Protein AF-A0A0K8ULP2-F1 (afdb_monomer)

InterPro domains:
  IPR013201 Cathepsin propeptide inhibitor domain (I29) [PF08246] (66-126)
  IPR013201 Cathepsin propeptide inhibitor domain (I29) [SM00848] (66-126)
  IPR038765 Papain-like cysteine peptidase superfamily [SSF54001] (63-132)

Solvent-accessible surface area (backbone atoms only — not comparable to full-atom values): 8715 Å² total; per-residue (Å²): 134,68,77,68,59,56,58,56,55,51,54,52,50,54,52,55,59,52,57,60,58,57,60,55,52,58,59,54,58,57,55,79,70,33,67,62,59,58,48,51,54,49,52,51,52,51,53,51,54,60,63,53,70,70,70,64,77,72,73,86,58,39,72,64,60,55,50,49,50,30,63,76,62,67,60,83,65,97,40,73,68,52,45,52,52,32,46,55,37,27,41,53,45,49,54,51,33,53,55,46,35,56,35,27,78,71,66,77,44,96,60,76,63,75,91,54,91,59,37,53,48,50,72,70,55,48,50,48,51,63,74,67,51,81,88,73,90,77,84,90,81,87,86,123

pLDDT: mean 77.39, std 19.79, range [42.31, 97.69]

Organism: Bactrocera latifrons (NCBI:txid174628)

Sequence (144 aa):
SDLINQSAVVKRRYFVTCRTTHESKNKMCAFFHSTHFKRAVLLLLLMIVAAYSKFCVKDDCSSQRWQLYKIEYKKQYNSNLEDAHRRIIFCKNLRMIDAHNERYKRGEVTFEMGVNQFADMSHEEFLRWLHTGSRDNGSILSSL

Nearest PDB structures (foldseek):
  3qt4-assembly1_A  TM=9.188E-01  e=1.845E-05  Tenebrio molitor
  5z5o-assembly1_B-2  TM=9.481E-01  e=1.054E-04  Homo sapiens
  7qbo-assembly1_P  TM=9.109E-01  e=1.054E-04  Homo sapiens
  3qj3-assembly2_B  TM=9.196E-01  e=4.992E-04  Tenebrio molitor
  2c0y-assembly1_A  TM=8.874E-01  e=9.300E-04  Homo sapiens

Radius of gyration: 37.28 Å; Cα contacts (8 Å, |Δi|>4): 49; chains: 1; bounding box: 41×37×127 Å

Structure (mmCIF, N/CA/C/O backbone):
data_AF-A0A0K8ULP2-F1
#
_entry.id   AF-A0A0K8ULP2-F1
#
loop_
_atom_site.group_PDB
_atom_site.id
_atom_site.type_symbol
_atom_site.label_atom_id
_atom_site.label_alt_id
_atom_site.label_comp_id
_atom_site.label_asym_id
_atom_site.label_entity_id
_atom_site.label_seq_id
_atom_site.pdbx_PDB_ins_code
_atom_site.Cartn_x
_atom_site.Cartn_y
_atom_site.Cartn_z
_atom_site.occupancy
_atom_site.B_iso_or_equiv
_atom_site.auth_seq_id
_atom_site.auth_comp_id
_atom_site.auth_asym_id
_atom_site.auth_atom_id
_atom_site.pdbx_PDB_model_num
ATOM 1 N N . SER A 1 1 ? -14.139 -28.150 -96.671 1.00 52.78 1 SER A N 1
ATOM 2 C CA . SER A 1 1 ? -14.556 -26.777 -96.311 1.00 52.78 1 SER A CA 1
ATOM 3 C C . SER A 1 1 ? -14.574 -26.535 -94.804 1.00 52.78 1 SER A C 1
ATOM 5 O O . SER A 1 1 ? -14.940 -25.449 -94.376 1.00 52.78 1 SER A O 1
ATOM 7 N N . ASP A 1 2 ? -14.140 -27.505 -93.989 1.00 55.47 2 ASP A N 1
ATOM 8 C CA . ASP A 1 2 ? -14.504 -27.555 -92.564 1.00 55.47 2 ASP A CA 1
ATOM 9 C C . ASP A 1 2 ? -13.392 -27.131 -91.593 1.00 55.47 2 ASP A C 1
ATOM 11 O O . ASP A 1 2 ? -13.645 -26.925 -90.409 1.00 55.47 2 ASP A O 1
ATOM 15 N N . LEU A 1 3 ? -12.167 -26.913 -92.083 1.00 47.38 3 LEU A N 1
ATOM 16 C CA . LEU A 1 3 ? -11.025 -26.531 -91.238 1.00 47.38 3 LEU A CA 1
ATOM 17 C C . LEU A 1 3 ? -10.964 -25.028 -90.906 1.00 47.38 3 LEU A C 1
ATOM 19 O O . LEU A 1 3 ? -10.299 -24.633 -89.951 1.00 47.38 3 LEU A O 1
ATOM 23 N N . ILE A 1 4 ? -11.688 -24.176 -91.639 1.00 52.03 4 ILE A N 1
ATOM 24 C CA . ILE A 1 4 ? -11.684 -22.718 -91.405 1.00 52.03 4 ILE A CA 1
ATOM 25 C C . ILE A 1 4 ? -12.743 -22.312 -90.359 1.00 52.03 4 ILE A C 1
ATOM 27 O O . ILE A 1 4 ? -12.572 -21.317 -89.658 1.00 52.03 4 ILE A O 1
ATOM 31 N N . ASN A 1 5 ? -13.799 -23.112 -90.169 1.00 46.78 5 ASN A N 1
ATOM 32 C CA . ASN A 1 5 ? -14.904 -22.768 -89.266 1.00 46.78 5 ASN A CA 1
ATOM 33 C C . ASN A 1 5 ? -14.608 -23.101 -87.784 1.00 46.78 5 ASN A C 1
ATOM 35 O O . ASN A 1 5 ? -15.076 -22.412 -86.880 1.00 46.78 5 ASN A O 1
ATOM 39 N N . GLN A 1 6 ? -13.761 -24.101 -87.503 1.00 51.62 6 GLN A N 1
ATOM 40 C CA . GLN A 1 6 ? -13.389 -24.452 -86.122 1.00 51.62 6 GLN A CA 1
ATOM 41 C C . GLN A 1 6 ? -12.462 -23.418 -85.463 1.00 51.62 6 GLN A C 1
ATOM 43 O O . GLN A 1 6 ? -12.621 -23.118 -84.277 1.00 51.62 6 GLN A O 1
ATOM 48 N N . SER A 1 7 ? -11.539 -22.807 -86.214 1.00 57.03 7 SER A N 1
ATOM 49 C CA . SER A 1 7 ? -10.596 -21.822 -85.661 1.00 57.03 7 SER A CA 1
ATOM 50 C C . SER A 1 7 ? -11.291 -20.525 -85.218 1.00 57.03 7 SER A C 1
ATOM 52 O O . SER A 1 7 ? -10.932 -19.945 -84.191 1.00 57.03 7 SER A O 1
ATOM 54 N N . ALA A 1 8 ? -12.345 -20.101 -85.925 1.00 58.00 8 ALA A N 1
ATOM 55 C CA . ALA A 1 8 ? -13.128 -18.913 -85.587 1.00 58.00 8 ALA A CA 1
ATOM 56 C C . ALA A 1 8 ? -14.001 -19.106 -84.332 1.00 58.00 8 ALA A C 1
ATOM 58 O O . ALA A 1 8 ? -14.113 -18.189 -83.511 1.00 58.00 8 ALA A O 1
ATOM 59 N N . VAL A 1 9 ? -14.585 -20.297 -84.149 1.00 59.34 9 VAL A N 1
ATOM 60 C CA . VAL A 1 9 ? -15.412 -20.631 -82.973 1.00 59.34 9 VAL A CA 1
ATOM 61 C C . VAL A 1 9 ? -14.560 -20.693 -81.706 1.00 59.34 9 VAL A C 1
ATOM 63 O O . VAL A 1 9 ? -14.944 -20.136 -80.677 1.00 59.34 9 VAL A O 1
ATOM 66 N N . VAL A 1 10 ? -13.366 -21.287 -81.789 1.00 58.00 10 VAL A N 1
ATOM 67 C CA . VAL A 1 10 ? -12.417 -21.353 -80.669 1.00 58.00 10 VAL A CA 1
ATOM 68 C C . VAL A 1 10 ? -11.951 -19.947 -80.275 1.00 58.00 10 VAL A C 1
ATOM 70 O O . VAL A 1 10 ? -12.037 -19.576 -79.105 1.00 58.00 10 VAL A O 1
ATOM 73 N N . LYS A 1 11 ? -11.567 -19.107 -81.243 1.00 58.59 11 LYS A N 1
ATOM 74 C CA . LYS A 1 11 ? -11.084 -17.737 -80.989 1.00 58.59 11 LYS A CA 1
ATOM 75 C C . LYS A 1 11 ? -12.155 -16.832 -80.363 1.00 58.59 11 LYS A C 1
ATOM 77 O O . LYS A 1 11 ? -11.844 -16.048 -79.467 1.00 58.59 11 LYS A O 1
ATOM 82 N N . ARG A 1 12 ? -13.427 -16.983 -80.763 1.00 53.78 12 ARG A N 1
ATOM 83 C CA . ARG A 1 12 ? -14.560 -16.290 -80.118 1.00 53.78 12 ARG A CA 1
ATOM 84 C C . ARG A 1 12 ? -14.794 -16.778 -78.687 1.00 53.78 12 ARG A C 1
ATOM 86 O O . ARG A 1 12 ? -15.026 -15.950 -77.811 1.00 53.78 12 ARG A O 1
ATOM 93 N N . ARG A 1 13 ? -14.672 -18.086 -78.424 1.00 53.00 13 ARG A N 1
ATOM 94 C CA . ARG A 1 13 ? -14.815 -18.659 -77.073 1.00 53.00 13 ARG A CA 1
ATOM 95 C C . ARG A 1 13 ? -13.748 -18.137 -76.109 1.00 53.00 13 ARG A C 1
ATOM 97 O O . ARG A 1 13 ? -14.105 -17.703 -75.019 1.00 53.00 13 ARG A O 1
ATOM 104 N N . TYR A 1 14 ? -12.482 -18.095 -76.537 1.00 47.03 14 TYR A N 1
ATOM 105 C CA . TYR A 1 14 ? -11.374 -17.535 -75.747 1.00 47.03 14 TYR A CA 1
ATOM 106 C C . TYR A 1 14 ? -11.540 -16.035 -75.461 1.00 47.03 14 TYR A C 1
ATOM 108 O O . TYR A 1 14 ? -11.194 -15.564 -74.381 1.00 47.03 14 TYR A O 1
ATOM 116 N N . PHE A 1 15 ? -12.089 -15.264 -76.403 1.00 48.50 15 PHE A N 1
ATOM 117 C CA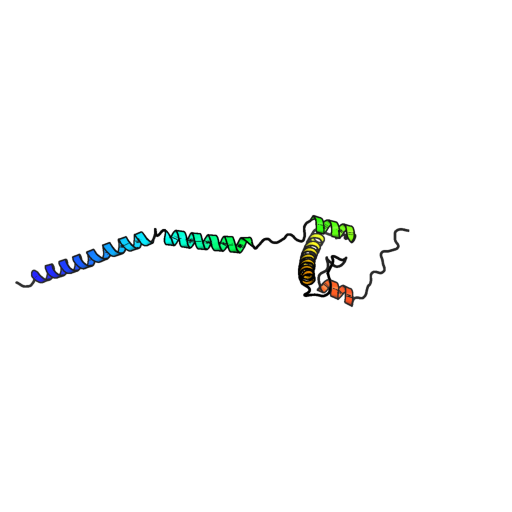 . PHE A 1 15 ? -12.274 -13.824 -76.212 1.00 48.50 15 PHE A CA 1
ATOM 118 C C . PHE A 1 15 ? -13.418 -13.498 -75.236 1.00 48.50 15 PHE A C 1
ATOM 120 O O . PHE A 1 15 ? -13.298 -12.574 -74.429 1.00 48.50 15 PHE A O 1
ATOM 127 N N . VAL A 1 16 ? -14.505 -14.282 -75.259 1.00 54.28 16 VAL A N 1
ATOM 128 C CA . VAL A 1 16 ? -15.632 -14.142 -74.318 1.00 54.28 16 VAL A CA 1
ATOM 129 C C . VAL A 1 16 ? -15.225 -14.551 -72.897 1.00 54.28 16 VAL A C 1
ATOM 131 O O . VAL A 1 16 ? -15.562 -13.839 -71.953 1.00 54.28 16 VAL A O 1
ATOM 134 N N . THR A 1 17 ? -14.449 -15.629 -72.728 1.00 51.78 17 THR A N 1
ATOM 135 C CA . THR A 1 17 ? -13.948 -16.047 -71.405 1.00 51.78 17 THR A CA 1
ATOM 136 C C . THR A 1 17 ? -12.857 -15.126 -70.859 1.00 51.78 17 THR A C 1
ATOM 138 O O . THR A 1 17 ? -12.774 -14.931 -69.652 1.00 51.78 17 THR A O 1
ATOM 141 N N . CYS A 1 18 ? -12.051 -14.491 -71.714 1.00 47.47 18 CYS A N 1
ATOM 142 C CA . CYS A 1 18 ? -11.071 -13.501 -71.264 1.00 47.47 18 CYS A CA 1
ATOM 143 C C . CYS A 1 18 ? -11.751 -12.199 -70.791 1.00 47.47 18 CYS A C 1
ATOM 145 O O . CYS A 1 18 ? -11.376 -11.645 -69.755 1.00 47.47 18 CYS A O 1
ATOM 147 N N . ARG A 1 19 ? -12.820 -11.754 -71.475 1.00 48.84 19 ARG A N 1
ATOM 148 C CA . ARG A 1 19 ? -13.567 -10.530 -71.125 1.00 48.84 19 ARG A CA 1
ATOM 149 C C . ARG A 1 19 ? -14.199 -10.590 -69.726 1.00 48.84 19 ARG A C 1
ATOM 1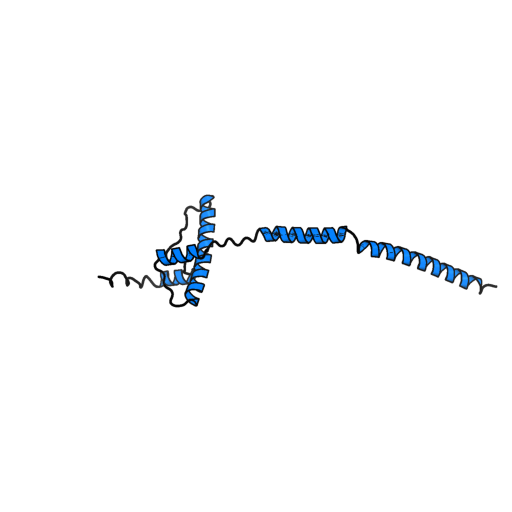51 O O . ARG A 1 19 ? -14.156 -9.595 -69.008 1.00 48.84 19 ARG A O 1
ATOM 158 N N . THR A 1 20 ? -14.706 -11.746 -69.295 1.00 46.09 20 THR A N 1
ATOM 159 C CA . THR A 1 20 ? -15.326 -11.902 -67.963 1.00 46.09 20 THR A CA 1
ATOM 160 C C . THR A 1 20 ? -14.313 -11.912 -66.809 1.00 46.09 20 THR A C 1
ATOM 162 O O . THR A 1 20 ? -14.668 -11.580 -65.680 1.00 46.09 20 THR A O 1
ATOM 165 N N . THR A 1 21 ? -13.038 -12.228 -67.071 1.00 46.62 21 THR A N 1
ATOM 166 C CA . THR A 1 21 ? -11.979 -12.256 -66.037 1.00 46.62 21 THR A CA 1
ATOM 167 C C . THR A 1 21 ? -11.359 -10.891 -65.725 1.00 46.62 21 THR A C 1
ATOM 169 O O . THR A 1 21 ? -10.743 -10.725 -64.673 1.00 46.62 21 THR A O 1
ATOM 172 N N . HIS A 1 22 ? -11.516 -9.900 -66.607 1.00 42.31 22 HIS A N 1
ATOM 173 C CA . HIS A 1 22 ? -11.040 -8.534 -66.363 1.00 42.31 22 HIS A CA 1
ATOM 174 C C . HIS A 1 22 ? -12.030 -7.736 -65.496 1.00 42.31 22 HIS A C 1
ATOM 176 O O . HIS A 1 22 ? -11.636 -6.944 -64.641 1.00 42.31 22 HIS A O 1
ATOM 182 N N . GLU A 1 23 ? -13.328 -7.998 -65.652 1.00 50.69 23 GLU A N 1
ATOM 183 C CA . GLU A 1 23 ? -14.391 -7.311 -64.913 1.00 50.69 23 GLU A CA 1
ATOM 184 C C . GLU A 1 23 ? -14.491 -7.756 -63.442 1.00 50.69 23 GLU A C 1
ATOM 186 O O . GLU A 1 23 ? -14.830 -6.958 -62.565 1.00 50.69 23 GLU A O 1
ATOM 191 N N . SER A 1 24 ? -14.117 -9.002 -63.136 1.00 50.19 24 SER A N 1
ATOM 192 C CA . SER A 1 24 ? -14.051 -9.518 -61.762 1.00 50.19 24 SER A CA 1
ATOM 193 C C . SER A 1 24 ? -12.845 -8.990 -60.975 1.00 50.19 24 SER A C 1
ATOM 195 O O . SER A 1 24 ? -12.952 -8.765 -59.769 1.00 50.19 24 SER A O 1
ATOM 197 N N . LYS A 1 25 ? -11.719 -8.704 -61.642 1.00 50.72 25 LYS A N 1
ATOM 198 C CA . LYS A 1 25 ? -10.514 -8.141 -61.002 1.00 50.72 25 LYS A CA 1
ATOM 199 C C . LYS A 1 25 ? -10.708 -6.691 -60.546 1.00 50.72 25 LYS A C 1
ATOM 201 O O . LYS A 1 25 ? -10.270 -6.335 -59.454 1.00 50.72 25 LYS A O 1
ATOM 206 N N . ASN A 1 26 ? -11.449 -5.883 -61.308 1.00 53.47 26 ASN A N 1
ATOM 207 C CA . ASN A 1 26 ? -11.718 -4.483 -60.951 1.00 53.47 26 ASN A CA 1
ATOM 208 C C . ASN A 1 26 ? -12.652 -4.329 -59.736 1.00 53.47 26 ASN A C 1
ATOM 210 O O . ASN A 1 26 ? -12.490 -3.397 -58.951 1.00 53.47 26 ASN A O 1
ATOM 214 N N . LYS A 1 27 ? -13.584 -5.267 -59.520 1.00 51.47 27 LYS A N 1
ATOM 215 C CA . LYS A 1 27 ? -14.446 -5.276 -58.320 1.00 51.47 27 LYS A CA 1
ATOM 216 C C . LYS A 1 27 ? -13.690 -5.728 -57.065 1.00 51.47 27 LYS A C 1
ATOM 218 O O . LYS A 1 27 ? -14.015 -5.300 -55.962 1.00 51.47 27 LYS A O 1
ATOM 223 N N . MET A 1 28 ? -12.649 -6.541 -57.240 1.00 50.31 28 MET A N 1
ATOM 224 C CA . MET A 1 28 ? -11.822 -7.069 -56.155 1.00 50.31 28 MET A CA 1
ATOM 225 C C . MET A 1 28 ? -10.792 -6.038 -55.653 1.00 50.31 28 MET A C 1
ATOM 227 O O . MET A 1 28 ? -10.567 -5.933 -54.450 1.00 50.31 28 MET A O 1
ATOM 231 N N . CYS A 1 29 ? -10.251 -5.186 -56.535 1.00 49.75 29 CYS A N 1
ATOM 232 C CA . CYS A 1 29 ? -9.382 -4.066 -56.140 1.00 49.75 29 CYS A CA 1
ATOM 233 C C . CYS A 1 29 ? -10.140 -2.907 -55.460 1.00 49.75 29 CYS A C 1
ATOM 235 O O . CYS A 1 29 ? -9.586 -2.263 -54.570 1.00 49.75 29 CYS A O 1
ATOM 237 N N . ALA A 1 30 ? -11.419 -2.681 -55.786 1.00 51.31 30 ALA A N 1
ATOM 238 C CA . ALA A 1 30 ? -12.265 -1.706 -55.080 1.00 51.31 30 ALA A CA 1
ATOM 239 C C . ALA A 1 30 ? -12.659 -2.157 -53.657 1.00 51.31 30 ALA A C 1
ATOM 241 O O . ALA A 1 30 ? -13.071 -1.344 -52.830 1.00 51.31 30 ALA A O 1
ATOM 242 N N . PHE A 1 31 ? -12.486 -3.443 -53.344 1.00 52.31 31 PHE A N 1
ATOM 243 C CA . PHE A 1 31 ? -12.709 -3.994 -52.009 1.00 52.31 31 PHE A CA 1
ATOM 244 C C . PHE A 1 31 ? -11.530 -3.711 -51.065 1.00 52.31 31 PHE A C 1
ATOM 246 O O . PHE A 1 31 ? -11.711 -3.531 -49.860 1.00 52.31 31 PHE A O 1
ATOM 253 N N . PHE A 1 32 ? -10.324 -3.586 -51.626 1.00 47.56 32 PHE A N 1
ATOM 254 C CA . PHE A 1 32 ? -9.090 -3.325 -50.880 1.00 47.56 32 PHE A CA 1
ATOM 255 C C . PHE A 1 32 ? -8.968 -1.865 -50.402 1.00 47.56 32 PHE A C 1
ATOM 257 O O . PHE A 1 32 ? -8.184 -1.553 -49.509 1.00 47.56 32 PHE A O 1
ATOM 264 N N . HIS A 1 33 ? -9.802 -0.973 -50.946 1.00 57.94 33 HIS A N 1
ATOM 265 C CA . HIS A 1 33 ? -9.991 0.402 -50.479 1.00 57.94 33 HIS A CA 1
ATOM 266 C C . HIS A 1 33 ? -11.377 0.603 -49.841 1.00 57.94 33 HIS A C 1
ATOM 268 O O . HIS A 1 33 ? -11.946 1.694 -49.872 1.00 57.94 33 HIS A O 1
ATOM 274 N N . SER A 1 34 ? -11.961 -0.454 -49.272 1.00 66.75 34 SER A N 1
ATOM 275 C CA . SER A 1 34 ? -13.268 -0.353 -48.638 1.00 66.75 34 SER A CA 1
ATOM 276 C C . SER A 1 34 ? -13.147 0.425 -47.328 1.00 66.75 34 SER A C 1
ATOM 278 O O . SER A 1 34 ? -12.440 0.026 -46.398 1.00 66.75 34 SER A O 1
ATOM 280 N N . THR A 1 35 ? -13.867 1.545 -47.237 1.00 62.31 35 THR A N 1
ATOM 281 C CA . THR A 1 35 ? -14.062 2.328 -46.005 1.00 62.31 35 THR A CA 1
ATOM 282 C C . THR A 1 35 ? -14.468 1.440 -44.828 1.00 62.31 35 THR A C 1
ATOM 284 O O . THR A 1 35 ? -14.172 1.771 -43.686 1.00 62.31 35 THR A O 1
ATOM 287 N N . HIS A 1 36 ? -15.067 0.280 -45.103 1.00 72.12 36 HIS A N 1
ATOM 288 C CA . HIS A 1 36 ? -15.425 -0.740 -44.130 1.00 72.12 36 HIS A CA 1
ATOM 289 C C . HIS A 1 36 ? -14.219 -1.453 -43.505 1.00 72.12 36 HIS A C 1
ATOM 291 O O . HIS A 1 36 ? -14.245 -1.672 -42.301 1.00 72.12 36 HIS A O 1
ATOM 297 N N . PHE A 1 37 ? -13.145 -1.751 -44.250 1.00 82.69 37 PHE A N 1
ATOM 298 C CA . PHE A 1 37 ? -11.933 -2.356 -43.672 1.00 82.69 37 PHE A CA 1
ATOM 299 C C . PHE A 1 37 ? -11.209 -1.356 -42.764 1.00 82.69 37 PHE A C 1
ATOM 301 O O . PHE A 1 37 ? -10.873 -1.672 -41.627 1.00 82.69 37 PHE A O 1
ATOM 308 N N . LYS A 1 38 ? -11.073 -0.102 -43.220 1.00 83.81 38 LYS A N 1
ATOM 309 C CA . LYS A 1 38 ? -10.492 0.986 -42.413 1.00 83.81 38 LYS A CA 1
ATOM 310 C C . LYS A 1 38 ? -11.334 1.280 -41.164 1.00 83.81 38 LYS A C 1
ATOM 312 O O . LYS A 1 38 ? -10.775 1.461 -40.089 1.00 83.81 38 LYS A O 1
ATOM 317 N N . ARG A 1 39 ? -12.669 1.272 -41.282 1.00 88.44 39 ARG A N 1
ATOM 318 C CA . ARG A 1 39 ? -13.602 1.412 -40.149 1.00 88.44 39 ARG A CA 1
ATOM 319 C C . ARG A 1 39 ? -13.534 0.224 -39.193 1.00 88.44 39 ARG A C 1
ATOM 321 O O . ARG A 1 39 ? -13.522 0.450 -37.996 1.00 88.44 39 ARG A O 1
ATOM 328 N N . ALA A 1 40 ? -13.443 -1.009 -39.685 1.00 89.00 40 ALA A N 1
ATOM 329 C CA . ALA A 1 40 ? -13.321 -2.197 -38.840 1.00 89.00 40 ALA A CA 1
ATOM 330 C C . ALA A 1 40 ? -12.004 -2.201 -38.049 1.00 89.00 40 ALA A C 1
ATOM 332 O O . ALA A 1 40 ? -12.016 -2.453 -36.848 1.00 89.00 40 ALA A O 1
ATOM 333 N N . VAL A 1 41 ? -10.888 -1.841 -38.690 1.00 90.81 41 VAL A N 1
ATOM 334 C CA . VAL A 1 41 ? -9.590 -1.689 -38.013 1.00 90.81 41 VAL A CA 1
ATOM 335 C C . VAL A 1 41 ? -9.630 -0.538 -37.002 1.00 90.81 41 VAL A C 1
ATOM 337 O O . VAL A 1 41 ? -9.170 -0.706 -35.877 1.00 90.81 41 VAL A O 1
ATOM 340 N N . LEU A 1 42 ? -10.237 0.603 -37.346 1.00 90.88 42 LEU A N 1
ATOM 341 C CA . LEU A 1 42 ? -10.410 1.729 -36.421 1.00 90.88 42 LEU A CA 1
ATOM 342 C C . LEU A 1 42 ? -11.273 1.351 -35.207 1.00 90.88 42 LEU A C 1
ATOM 344 O O . LEU A 1 42 ? -10.910 1.670 -34.080 1.00 90.88 42 LEU A O 1
ATOM 348 N N . LEU A 1 43 ? -12.385 0.641 -35.419 1.00 90.50 43 LEU A N 1
ATOM 349 C CA . LEU A 1 43 ? -13.258 0.161 -34.345 1.00 90.50 43 LEU A CA 1
ATOM 350 C C . LEU A 1 43 ? -12.539 -0.850 -33.445 1.00 90.50 43 LEU A C 1
ATOM 352 O O . LEU A 1 43 ? -12.664 -0.770 -32.227 1.00 90.50 43 LEU A O 1
ATOM 356 N N . LEU A 1 44 ? -11.739 -1.751 -34.020 1.00 90.69 44 LEU A N 1
ATOM 357 C CA . LEU A 1 44 ? -10.921 -2.690 -33.254 1.00 90.69 44 LEU A CA 1
ATOM 358 C C . LEU A 1 44 ? -9.897 -1.952 -32.377 1.00 90.69 44 LEU A C 1
ATOM 360 O O . LEU A 1 44 ? -9.786 -2.246 -31.191 1.00 90.69 44 LEU A O 1
ATOM 364 N N . LEU A 1 45 ? -9.205 -0.948 -32.923 1.00 89.88 45 LEU A N 1
ATOM 365 C CA . LEU A 1 45 ? -8.251 -0.129 -32.168 1.00 89.88 45 LEU A CA 1
ATOM 366 C C . LEU A 1 45 ? -8.932 0.677 -31.049 1.00 89.88 45 LEU A C 1
ATOM 368 O O . LEU A 1 45 ? -8.404 0.742 -29.942 1.00 89.88 45 LEU A O 1
ATOM 372 N N . LEU A 1 46 ? -10.122 1.236 -31.293 1.00 88.62 46 LEU A N 1
ATOM 373 C CA . LEU A 1 46 ? -10.894 1.960 -30.275 1.00 88.62 46 LEU A CA 1
ATOM 374 C C . LEU A 1 46 ? -11.360 1.044 -29.132 1.00 88.62 46 LEU A C 1
ATOM 376 O O . LEU A 1 46 ? -11.283 1.436 -27.969 1.00 88.62 46 LEU A O 1
ATOM 380 N N . MET A 1 47 ? -11.784 -0.186 -29.440 1.00 86.06 47 MET A N 1
ATOM 381 C CA . MET A 1 47 ? -12.154 -1.188 -28.430 1.00 86.06 47 MET A CA 1
ATOM 382 C C . MET A 1 47 ? -10.959 -1.609 -27.571 1.00 86.06 47 MET A C 1
ATOM 384 O O . MET A 1 47 ? -11.089 -1.760 -26.356 1.00 86.06 47 MET A O 1
ATOM 388 N N . ILE A 1 48 ? -9.784 -1.745 -28.187 1.00 87.19 48 ILE A N 1
ATOM 389 C CA . IL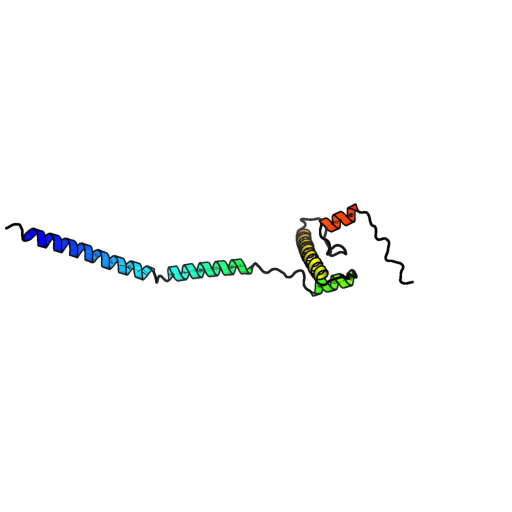E A 1 48 ? -8.530 -2.037 -27.491 1.00 87.19 48 ILE A CA 1
ATOM 390 C C . ILE A 1 48 ? -8.170 -0.884 -26.533 1.00 87.19 48 ILE A C 1
ATOM 392 O O . ILE A 1 48 ? -7.924 -1.122 -25.353 1.00 87.19 48 ILE A O 1
ATOM 396 N N . VAL A 1 49 ? -8.219 0.373 -26.989 1.00 85.25 49 VAL A N 1
ATOM 397 C CA . VAL A 1 49 ? -7.950 1.558 -26.145 1.00 85.25 49 VAL A CA 1
ATOM 398 C C . VAL A 1 49 ? -8.946 1.671 -24.982 1.00 85.25 49 VAL A C 1
ATOM 400 O O . VAL A 1 49 ? -8.545 1.939 -23.847 1.00 85.25 49 VAL A O 1
ATOM 403 N N . ALA A 1 50 ? -10.234 1.409 -25.226 1.00 79.19 50 ALA A N 1
ATOM 404 C CA . ALA A 1 50 ? -11.261 1.423 -24.186 1.00 79.19 50 ALA A CA 1
ATOM 405 C C . ALA A 1 50 ? -11.008 0.353 -23.107 1.00 79.19 50 ALA A C 1
ATOM 407 O O . ALA A 1 50 ? -11.157 0.639 -21.916 1.00 79.19 50 ALA A O 1
ATOM 408 N N . ALA A 1 51 ? -10.554 -0.844 -23.494 1.00 77.19 51 ALA A N 1
ATOM 409 C CA . ALA A 1 51 ? -10.206 -1.912 -22.558 1.00 77.19 51 ALA A CA 1
ATOM 410 C C . ALA A 1 51 ? -9.002 -1.553 -21.665 1.00 77.19 51 ALA A C 1
ATOM 412 O O . ALA A 1 51 ? -9.000 -1.879 -20.477 1.00 77.19 51 ALA A O 1
ATOM 413 N N . TYR A 1 52 ? -8.009 -0.831 -22.199 1.00 74.06 52 TYR A N 1
ATOM 414 C CA . TYR A 1 52 ? -6.809 -0.445 -21.447 1.00 74.06 52 TYR A CA 1
ATOM 415 C C . TYR A 1 52 ? -7.001 0.752 -20.506 1.00 74.06 52 TYR A C 1
ATOM 417 O O . TYR A 1 52 ? -6.243 0.886 -19.548 1.00 74.06 52 TYR A O 1
ATOM 425 N N . SER A 1 53 ? -8.033 1.583 -20.696 1.00 63.09 53 SER A N 1
ATOM 426 C CA . SER A 1 53 ? -8.303 2.743 -19.821 1.00 63.09 53 SER A CA 1
ATOM 427 C C . SER A 1 53 ? -8.625 2.379 -18.363 1.00 63.09 53 SER A C 1
ATOM 429 O O . SER A 1 53 ? -8.548 3.229 -17.480 1.00 63.09 53 SER A O 1
ATOM 431 N N . LYS A 1 54 ? -8.957 1.108 -18.094 1.00 57.84 54 LYS A N 1
ATOM 432 C CA . LYS A 1 54 ? -9.177 0.590 -16.737 1.00 57.84 54 LYS A CA 1
ATOM 433 C C . LYS A 1 54 ? -7.912 0.089 -16.048 1.00 57.84 54 LYS A C 1
ATOM 435 O O . LYS A 1 54 ? -7.964 -0.185 -14.852 1.00 57.84 54 LYS A O 1
ATOM 440 N N . PHE A 1 55 ? -6.781 0.000 -16.748 1.00 57.19 55 PHE A N 1
ATOM 441 C CA . PHE A 1 55 ? -5.496 -0.322 -16.128 1.00 57.19 55 PHE A CA 1
ATOM 442 C C . PHE A 1 55 ? -4.865 0.937 -15.518 1.00 57.19 55 PHE A C 1
ATOM 444 O O . PHE A 1 55 ? -3.723 1.296 -15.785 1.00 57.19 55 PHE A O 1
ATOM 451 N N . CYS A 1 56 ? -5.627 1.636 -14.681 1.00 54.44 56 CYS A N 1
ATOM 452 C CA . CYS A 1 56 ? -5.036 2.532 -13.706 1.00 54.44 56 CYS A CA 1
ATOM 453 C C . CYS A 1 56 ? -4.559 1.637 -12.565 1.00 54.44 56 CYS A C 1
ATOM 455 O O . CYS A 1 56 ? -5.346 1.264 -11.693 1.00 54.44 56 CYS A O 1
ATOM 457 N N . VAL A 1 57 ? -3.280 1.259 -12.577 1.00 57.59 57 VAL A N 1
ATOM 458 C CA . VAL A 1 57 ? -2.624 0.824 -11.343 1.00 57.59 57 VAL A CA 1
ATOM 459 C C . VAL A 1 57 ? -2.708 2.032 -10.425 1.00 57.59 57 VAL A C 1
ATOM 461 O O . VAL A 1 57 ? -1.987 3.007 -10.617 1.00 57.59 57 VAL A O 1
ATOM 464 N N . LYS A 1 58 ? -3.658 2.028 -9.487 1.00 55.28 58 LYS A N 1
ATOM 465 C CA . LYS A 1 58 ? -3.608 2.998 -8.405 1.00 55.28 58 LYS A CA 1
ATOM 466 C C . LYS A 1 58 ? -2.269 2.765 -7.715 1.00 55.28 58 LYS A C 1
ATOM 468 O O . LYS A 1 58 ? -1.969 1.652 -7.271 1.00 55.28 58 LYS A O 1
ATOM 473 N N . ASP A 1 59 ? -1.425 3.788 -7.704 1.00 60.97 59 ASP A N 1
ATOM 474 C CA . ASP A 1 59 ? -0.197 3.785 -6.917 1.00 60.97 59 ASP A CA 1
ATOM 475 C C . ASP A 1 59 ? -0.585 3.933 -5.440 1.00 60.97 59 ASP A C 1
ATOM 477 O O . ASP A 1 59 ? -0.390 4.966 -4.803 1.00 60.97 59 ASP A O 1
ATOM 481 N N . ASP A 1 60 ? -1.176 2.872 -4.882 1.00 64.06 60 ASP A N 1
ATOM 482 C CA . ASP A 1 60 ? -1.664 2.825 -3.498 1.00 64.06 60 ASP A CA 1
ATOM 483 C C . ASP A 1 60 ? -0.510 2.970 -2.485 1.00 64.06 60 ASP A C 1
ATOM 485 O O . ASP A 1 60 ? -0.709 3.317 -1.318 1.00 64.06 60 ASP A O 1
ATOM 489 N N . CYS A 1 61 ? 0.722 2.771 -2.960 1.00 80.56 61 CYS A N 1
ATOM 490 C CA . CYS A 1 61 ? 1.975 2.805 -2.221 1.00 80.56 61 CYS A CA 1
ATOM 491 C C . CYS A 1 61 ? 2.845 4.005 -2.629 1.00 80.56 61 CYS A C 1
ATOM 493 O O . CYS A 1 61 ? 4.010 3.865 -3.030 1.00 80.56 61 CYS A O 1
ATOM 495 N N . SER A 1 62 ? 2.262 5.203 -2.564 1.00 85.25 62 SER A N 1
ATOM 496 C CA . SER A 1 62 ? 2.995 6.443 -2.820 1.00 85.25 62 SER A CA 1
ATOM 497 C C . SER A 1 62 ? 4.273 6.503 -1.973 1.00 85.25 62 SER A C 1
ATOM 499 O O . SER A 1 62 ? 4.313 6.032 -0.831 1.00 85.25 62 SER A O 1
ATOM 501 N N . SER A 1 63 ? 5.337 7.104 -2.516 1.00 89.38 63 SER A N 1
ATOM 502 C CA . SER A 1 63 ? 6.599 7.273 -1.778 1.00 89.38 63 SER A CA 1
ATOM 503 C C . SER A 1 63 ? 6.376 7.943 -0.417 1.00 89.38 63 SER A C 1
ATOM 505 O O . SER A 1 63 ? 7.052 7.596 0.544 1.00 89.38 63 SER A O 1
ATOM 507 N N . GLN A 1 64 ? 5.385 8.834 -0.310 1.00 92.00 64 GLN A N 1
ATOM 508 C CA . GLN A 1 64 ? 4.990 9.477 0.941 1.00 92.00 64 GLN A CA 1
ATOM 509 C C . GLN A 1 64 ? 4.468 8.480 1.985 1.00 92.00 64 GLN A C 1
ATOM 511 O O . GLN A 1 64 ? 4.939 8.509 3.118 1.00 92.00 64 GLN A O 1
ATOM 516 N N . ARG A 1 65 ? 3.543 7.577 1.623 1.00 92.19 65 ARG A N 1
ATOM 517 C CA . ARG A 1 65 ? 3.035 6.542 2.543 1.00 92.19 65 ARG A CA 1
ATOM 518 C C . ARG A 1 65 ? 4.160 5.644 3.056 1.00 92.19 65 ARG A C 1
ATOM 520 O O . ARG A 1 65 ? 4.190 5.332 4.240 1.00 92.19 65 ARG A O 1
ATOM 527 N N . TRP A 1 66 ? 5.107 5.289 2.185 1.00 94.75 66 TRP A N 1
ATOM 528 C CA . TRP A 1 66 ? 6.290 4.522 2.584 1.00 94.75 66 TRP A CA 1
ATOM 529 C C . TRP A 1 66 ? 7.162 5.276 3.595 1.00 94.75 66 TRP A C 1
ATOM 531 O O . TRP A 1 66 ? 7.560 4.703 4.604 1.00 94.75 66 TRP A O 1
ATOM 541 N N . GLN A 1 67 ? 7.430 6.568 3.373 1.00 94.75 67 GLN A N 1
ATOM 542 C CA . G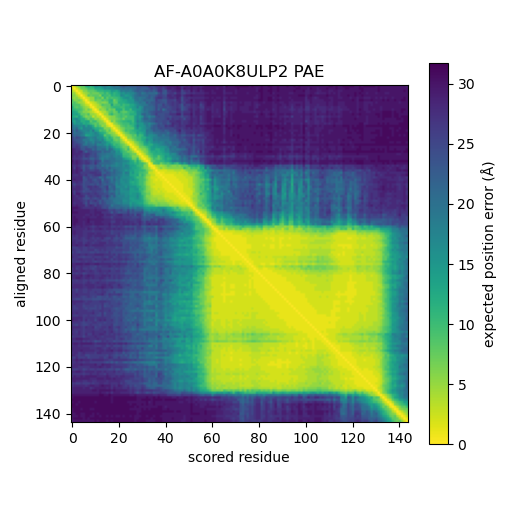LN A 1 67 ? 8.207 7.357 4.337 1.00 94.75 67 GLN A CA 1
ATOM 543 C C . GLN A 1 67 ? 7.481 7.508 5.677 1.00 94.75 67 GLN A C 1
ATOM 545 O O . GLN A 1 67 ? 8.105 7.328 6.719 1.00 94.75 67 GLN A O 1
ATOM 550 N N . LEU A 1 68 ? 6.172 7.784 5.661 1.00 94.75 68 LEU A N 1
ATOM 551 C CA . LEU A 1 68 ? 5.366 7.892 6.881 1.00 94.75 68 LEU A CA 1
ATOM 552 C C . LEU A 1 68 ? 5.398 6.591 7.686 1.00 94.75 68 LEU A C 1
ATOM 554 O O . LEU A 1 68 ? 5.678 6.637 8.877 1.00 94.75 68 LEU A O 1
ATOM 558 N N . TYR A 1 69 ? 5.229 5.442 7.025 1.00 95.69 69 TYR A N 1
ATOM 559 C CA . TYR A 1 69 ? 5.360 4.128 7.656 1.00 95.69 69 TYR A CA 1
ATOM 560 C C . TYR A 1 69 ? 6.719 3.946 8.345 1.00 95.69 69 TYR A C 1
ATOM 562 O O . TYR A 1 69 ? 6.789 3.534 9.504 1.00 95.69 69 TYR A O 1
ATOM 570 N N . LYS A 1 70 ? 7.815 4.282 7.653 1.00 96.19 70 LYS A N 1
ATOM 571 C CA . LYS A 1 70 ? 9.159 4.152 8.227 1.00 96.19 70 LYS A CA 1
ATOM 572 C C . LYS A 1 70 ? 9.363 5.053 9.441 1.00 96.19 70 LYS A C 1
ATOM 574 O O . LYS A 1 70 ? 10.000 4.625 10.398 1.00 96.19 70 LYS A O 1
ATOM 579 N N . ILE A 1 71 ? 8.817 6.267 9.413 1.00 95.88 71 ILE A N 1
ATOM 580 C CA . ILE A 1 71 ? 8.881 7.208 10.537 1.00 95.88 71 ILE A CA 1
ATOM 581 C C . ILE A 1 71 ? 8.055 6.685 11.717 1.00 95.88 71 ILE A C 1
ATOM 583 O O . ILE A 1 71 ? 8.569 6.600 12.831 1.00 95.88 71 ILE A O 1
ATOM 587 N N . GLU A 1 72 ? 6.807 6.291 11.467 1.00 96.19 72 GLU A N 1
ATOM 588 C CA . GLU A 1 72 ? 5.854 5.841 12.485 1.00 96.19 72 GLU A CA 1
ATOM 589 C C . GLU A 1 72 ? 6.353 4.600 13.237 1.00 96.19 72 GLU A C 1
ATOM 591 O O . GLU A 1 72 ? 6.342 4.570 14.467 1.00 96.19 72 GLU A O 1
ATOM 596 N N . TYR A 1 73 ? 6.891 3.616 12.513 1.00 95.56 73 TYR A N 1
ATOM 597 C CA . TYR A 1 73 ? 7.398 2.367 13.092 1.00 95.56 73 TYR A CA 1
ATOM 598 C C . TYR A 1 73 ? 8.922 2.334 13.259 1.00 95.56 73 TYR A C 1
ATOM 600 O O . TYR A 1 73 ? 9.486 1.265 13.495 1.00 95.56 73 TYR A O 1
ATOM 608 N N . LYS A 1 74 ? 9.595 3.489 13.131 1.00 96.19 74 LYS A N 1
ATOM 609 C CA . LYS A 1 74 ? 11.054 3.661 13.289 1.00 96.19 74 LYS A CA 1
ATOM 610 C C . LYS A 1 74 ? 11.881 2.635 12.498 1.00 96.19 74 LYS A C 1
ATOM 612 O O . LYS A 1 74 ? 12.885 2.116 12.985 1.00 96.19 74 LYS A O 1
ATOM 617 N N . LYS A 1 75 ? 11.450 2.324 11.276 1.00 94.69 75 LYS A N 1
ATOM 618 C CA . LYS A 1 75 ? 12.079 1.309 10.423 1.00 94.69 75 LYS A CA 1
ATOM 619 C C . LYS A 1 75 ? 13.384 1.834 9.839 1.00 94.69 75 LYS A C 1
ATOM 621 O O . LYS A 1 75 ? 13.420 2.908 9.239 1.00 94.69 75 LYS A O 1
ATOM 626 N N . GLN A 1 76 ? 14.437 1.039 9.975 1.00 93.94 76 GLN A N 1
ATOM 627 C CA . GLN A 1 76 ? 15.740 1.275 9.365 1.00 93.94 76 GLN A CA 1
ATOM 628 C C . GLN A 1 76 ? 16.182 -0.015 8.682 1.00 93.94 76 GLN A C 1
ATOM 630 O O . GLN A 1 76 ? 16.074 -1.091 9.266 1.00 93.94 76 GLN A O 1
ATOM 635 N N . TYR A 1 77 ? 16.649 0.101 7.442 1.00 94.75 77 TYR A N 1
ATOM 636 C CA . TYR A 1 77 ? 17.116 -1.026 6.639 1.00 94.75 77 TYR A CA 1
ATOM 637 C C . TYR A 1 77 ? 18.588 -0.824 6.306 1.00 94.75 77 TYR A C 1
ATOM 639 O O . TYR A 1 77 ? 19.030 0.306 6.096 1.00 94.75 77 TYR A O 1
ATOM 647 N N . ASN A 1 78 ? 19.343 -1.918 6.241 1.00 93.75 78 ASN A N 1
ATOM 648 C CA . ASN A 1 78 ? 20.802 -1.851 6.145 1.00 93.75 78 ASN A CA 1
ATOM 649 C C . ASN A 1 78 ? 21.285 -1.502 4.733 1.00 93.75 78 ASN A C 1
ATOM 651 O O . ASN A 1 78 ? 22.423 -1.079 4.545 1.00 93.75 78 ASN A O 1
ATOM 655 N N . SER A 1 79 ? 20.437 -1.702 3.721 1.00 96.38 79 SER A N 1
ATOM 656 C CA . SER A 1 79 ? 20.783 -1.449 2.325 1.00 96.38 79 SER A CA 1
ATOM 657 C C . SER A 1 79 ? 19.607 -0.899 1.524 1.00 96.38 79 SER A C 1
ATOM 659 O O . SER A 1 79 ? 18.444 -1.177 1.817 1.00 96.38 79 SER A O 1
ATOM 661 N N . ASN A 1 80 ? 19.915 -0.181 0.442 1.00 94.44 80 ASN A N 1
ATOM 662 C CA . ASN A 1 80 ? 18.904 0.289 -0.510 1.00 94.44 80 ASN A CA 1
ATOM 663 C C . ASN A 1 80 ? 18.152 -0.872 -1.178 1.00 94.44 80 ASN A C 1
ATOM 665 O O . ASN A 1 80 ? 16.973 -0.739 -1.495 1.00 94.44 80 ASN A O 1
ATOM 669 N N . LEU A 1 81 ? 18.825 -2.009 -1.386 1.00 95.75 81 LEU A N 1
ATOM 670 C CA . LEU A 1 81 ? 18.198 -3.213 -1.927 1.00 95.75 81 LEU A CA 1
ATOM 671 C C . LEU A 1 81 ? 17.152 -3.770 -0.953 1.00 95.75 81 LEU A C 1
ATOM 673 O O . LEU A 1 81 ? 16.055 -4.134 -1.370 1.00 95.75 81 LEU A O 1
ATOM 677 N N . GLU A 1 82 ? 17.475 -3.794 0.340 1.00 95.31 82 GLU A N 1
ATOM 678 C CA . GLU A 1 82 ? 16.542 -4.201 1.387 1.00 95.31 82 GLU A CA 1
ATOM 679 C C . GLU A 1 82 ? 15.369 -3.221 1.515 1.00 95.31 82 GLU A C 1
ATOM 681 O O . GLU A 1 82 ? 14.228 -3.674 1.522 1.00 95.31 82 GLU A O 1
ATOM 686 N N . ASP A 1 83 ? 15.609 -1.901 1.533 1.00 95.12 83 ASP A N 1
ATOM 687 C CA . ASP A 1 83 ? 14.530 -0.893 1.563 1.00 95.12 83 ASP A CA 1
ATOM 688 C C . ASP A 1 83 ? 13.589 -1.061 0.363 1.00 95.12 83 ASP A C 1
ATOM 690 O O . ASP A 1 83 ? 12.370 -1.092 0.533 1.00 95.12 83 ASP A O 1
ATOM 694 N N . ALA A 1 84 ? 14.138 -1.261 -0.840 1.00 94.75 84 ALA A N 1
ATOM 695 C CA . ALA A 1 84 ? 13.346 -1.505 -2.041 1.00 94.75 84 ALA A CA 1
ATOM 696 C C . ALA A 1 84 ? 12.528 -2.804 -1.942 1.00 94.75 84 ALA A C 1
ATOM 698 O O . ALA A 1 84 ? 11.340 -2.813 -2.269 1.00 94.75 84 ALA A O 1
ATOM 699 N N . HIS A 1 85 ? 13.129 -3.890 -1.452 1.00 95.38 85 HIS A N 1
ATOM 700 C CA . HIS A 1 85 ? 12.436 -5.161 -1.245 1.00 95.38 85 HIS A CA 1
ATOM 701 C C . HIS A 1 85 ? 11.299 -5.035 -0.217 1.00 95.38 85 HIS A C 1
ATOM 703 O O . HIS A 1 85 ? 10.165 -5.441 -0.478 1.00 95.38 85 HIS A O 1
ATOM 709 N N . ARG A 1 86 ? 11.570 -4.401 0.927 1.00 96.56 86 ARG A N 1
ATOM 710 C CA . ARG A 1 86 ? 10.595 -4.154 2.000 1.00 96.56 86 ARG A CA 1
ATOM 711 C C . ARG A 1 86 ? 9.467 -3.244 1.531 1.00 96.56 86 ARG A C 1
ATOM 713 O O . ARG A 1 86 ? 8.304 -3.516 1.823 1.00 96.56 86 ARG A O 1
ATOM 720 N N . ARG A 1 87 ? 9.783 -2.240 0.710 1.00 95.19 87 ARG A N 1
ATOM 721 C CA . ARG A 1 87 ? 8.790 -1.387 0.057 1.00 95.19 87 ARG A CA 1
ATOM 722 C C . ARG A 1 87 ? 7.860 -2.195 -0.845 1.00 95.19 87 ARG A C 1
ATOM 724 O O . ARG A 1 87 ? 6.655 -1.986 -0.785 1.00 95.19 87 ARG A O 1
ATOM 731 N N . ILE A 1 88 ? 8.373 -3.131 -1.647 1.00 94.44 88 ILE A N 1
ATOM 732 C CA . ILE A 1 88 ? 7.535 -3.985 -2.511 1.00 94.44 88 ILE A CA 1
ATOM 733 C C . ILE A 1 88 ? 6.531 -4.792 -1.675 1.00 94.44 88 ILE A C 1
ATOM 735 O O . ILE A 1 88 ? 5.345 -4.843 -2.017 1.00 94.44 88 ILE A O 1
ATOM 739 N N . ILE A 1 89 ? 6.985 -5.382 -0.566 1.00 95.44 89 ILE A N 1
ATOM 740 C CA . ILE A 1 89 ? 6.125 -6.132 0.360 1.00 95.44 89 ILE A CA 1
ATOM 741 C C . ILE A 1 89 ? 5.072 -5.211 0.980 1.00 95.44 89 ILE A C 1
ATOM 743 O O . ILE A 1 89 ? 3.880 -5.518 0.932 1.00 95.44 89 ILE A O 1
ATOM 747 N N . PHE A 1 90 ? 5.491 -4.048 1.474 1.00 95.81 90 PHE A N 1
ATOM 748 C CA . PHE A 1 90 ? 4.598 -3.036 2.028 1.00 95.81 90 PHE A CA 1
ATOM 749 C C . PHE A 1 90 ? 3.512 -2.610 1.040 1.00 95.81 90 PHE A C 1
ATOM 751 O O . PHE A 1 90 ? 2.332 -2.592 1.383 1.00 95.81 90 PHE A O 1
ATOM 758 N N . CYS A 1 91 ? 3.876 -2.359 -0.219 1.00 94.00 91 CYS A N 1
ATOM 759 C CA . CYS A 1 91 ? 2.911 -2.021 -1.259 1.00 94.00 91 CYS A CA 1
ATOM 760 C C . CYS A 1 91 ? 1.895 -3.148 -1.503 1.00 94.00 91 CYS A C 1
ATOM 762 O O . CYS A 1 91 ? 0.722 -2.884 -1.763 1.00 94.00 91 CYS A O 1
ATOM 764 N N . LYS A 1 92 ? 2.327 -4.413 -1.436 1.00 93.56 92 LYS A N 1
ATOM 765 C CA . LYS A 1 92 ? 1.435 -5.573 -1.573 1.00 93.56 92 LYS A CA 1
ATOM 766 C C . LYS A 1 92 ? 0.465 -5.672 -0.392 1.00 93.56 92 LYS A C 1
ATOM 768 O O . LYS A 1 92 ? -0.726 -5.887 -0.612 1.00 93.56 92 LYS A O 1
ATOM 773 N N . ASN A 1 93 ? 0.957 -5.479 0.827 1.00 95.06 93 ASN A N 1
ATOM 774 C CA . ASN A 1 93 ? 0.145 -5.541 2.041 1.00 95.06 93 ASN A CA 1
ATOM 775 C C . ASN A 1 93 ? -0.843 -4.367 2.128 1.00 95.06 93 ASN A C 1
ATOM 777 O O . ASN A 1 93 ? -1.998 -4.582 2.479 1.00 95.06 93 ASN A O 1
ATOM 781 N N . LEU A 1 94 ? -0.456 -3.160 1.700 1.00 94.19 94 LEU A N 1
ATOM 782 C CA . LEU A 1 94 ? -1.375 -2.021 1.581 1.00 94.19 94 LEU A CA 1
ATOM 783 C C . LEU A 1 94 ? -2.563 -2.322 0.666 1.00 94.19 94 LEU A C 1
ATOM 785 O O . LEU A 1 94 ? -3.703 -2.100 1.055 1.00 94.19 94 LEU A O 1
ATOM 789 N N . ARG A 1 95 ? -2.317 -2.900 -0.515 1.00 93.00 95 ARG A N 1
ATOM 790 C CA . ARG A 1 95 ? -3.404 -3.295 -1.427 1.00 93.00 95 ARG A CA 1
ATOM 791 C C . ARG A 1 95 ? -4.331 -4.336 -0.807 1.00 93.00 95 ARG A C 1
ATOM 793 O O . ARG A 1 95 ? -5.531 -4.309 -1.059 1.00 93.00 95 ARG A O 1
ATOM 800 N N . MET A 1 96 ? -3.786 -5.258 -0.012 1.00 93.69 96 MET A N 1
ATOM 801 C CA . MET A 1 96 ? -4.588 -6.241 0.720 1.00 93.69 96 MET A CA 1
ATOM 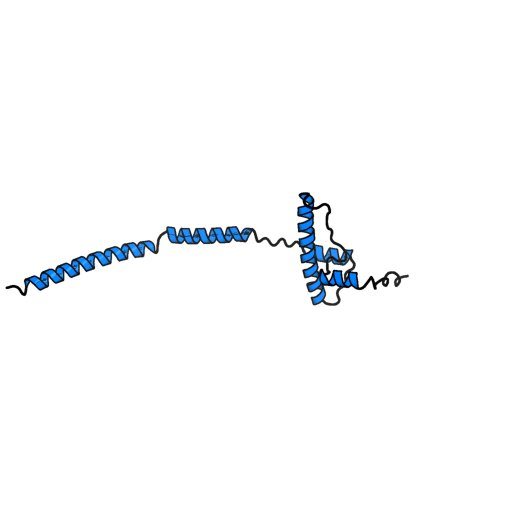802 C C . MET A 1 96 ? -5.473 -5.561 1.772 1.00 93.69 96 MET A C 1
ATOM 804 O O . MET A 1 96 ? -6.657 -5.886 1.849 1.00 93.69 96 MET A O 1
ATOM 808 N N . ILE A 1 97 ? -4.918 -4.616 2.536 1.00 94.88 97 ILE A N 1
ATOM 809 C CA . ILE A 1 97 ? -5.645 -3.826 3.538 1.00 94.88 97 ILE A CA 1
ATOM 810 C C . ILE A 1 97 ? -6.763 -3.026 2.866 1.00 94.88 97 ILE A C 1
ATOM 812 O O . ILE A 1 97 ? -7.921 -3.159 3.251 1.00 94.88 97 ILE A O 1
ATOM 816 N N . ASP A 1 98 ? -6.447 -2.270 1.813 1.00 93.50 98 ASP A N 1
ATOM 817 C CA . ASP A 1 98 ? -7.424 -1.450 1.095 1.00 93.50 98 ASP A CA 1
ATOM 818 C C . ASP A 1 98 ? -8.551 -2.330 0.519 1.00 93.50 98 ASP A C 1
ATOM 820 O O . ASP A 1 98 ? -9.732 -2.043 0.712 1.00 93.50 98 ASP A O 1
ATOM 824 N N . ALA A 1 99 ? -8.217 -3.465 -0.107 1.00 94.25 99 ALA A N 1
ATOM 825 C CA . ALA A 1 99 ? -9.214 -4.404 -0.622 1.00 94.25 99 ALA A CA 1
ATOM 826 C C . ALA A 1 99 ? -10.087 -5.023 0.486 1.00 94.25 99 ALA A C 1
ATOM 828 O O . ALA A 1 99 ? -11.286 -5.225 0.280 1.00 94.25 99 ALA A O 1
ATOM 829 N N . HIS A 1 100 ? -9.515 -5.329 1.654 1.00 96.81 100 HIS A N 1
ATOM 830 C CA . HIS A 1 100 ? -10.269 -5.817 2.806 1.00 96.81 100 HIS A CA 1
ATOM 831 C C . HIS A 1 100 ? -11.214 -4.741 3.352 1.00 96.81 100 HIS A C 1
ATOM 833 O O . HIS A 1 100 ? -12.388 -5.019 3.582 1.00 96.81 100 HIS A O 1
ATOM 839 N N . ASN A 1 101 ? -10.746 -3.501 3.474 1.00 96.25 101 ASN A N 1
ATOM 840 C CA . ASN A 1 101 ? -11.540 -2.396 4.007 1.00 96.25 101 ASN A CA 1
ATOM 841 C C . ASN A 1 101 ? -12.674 -2.002 3.054 1.00 96.25 101 ASN A C 1
ATOM 843 O O . ASN A 1 101 ? -13.764 -1.649 3.496 1.00 96.25 101 ASN A O 1
ATOM 847 N N . GLU A 1 102 ? -12.482 -2.142 1.741 1.00 96.69 102 GLU A N 1
ATOM 848 C CA . GLU A 1 102 ? -13.579 -2.006 0.780 1.00 96.69 102 GLU A CA 1
ATOM 849 C C . GLU A 1 102 ? -14.644 -3.101 0.950 1.00 96.69 102 GLU A C 1
ATOM 851 O O . GLU A 1 102 ? -15.834 -2.826 0.802 1.00 96.69 102 GLU A O 1
ATOM 856 N N . ARG A 1 103 ? -14.256 -4.337 1.294 1.00 97.38 103 ARG A N 1
ATOM 857 C CA . ARG A 1 103 ? -15.210 -5.408 1.644 1.00 97.38 103 ARG A CA 1
ATOM 858 C C . ARG A 1 103 ? -15.917 -5.120 2.969 1.00 97.38 103 ARG A C 1
ATOM 860 O O . ARG A 1 103 ? -17.118 -5.363 3.076 1.00 97.38 103 ARG A O 1
ATOM 867 N N . TYR A 1 104 ? -15.201 -4.560 3.94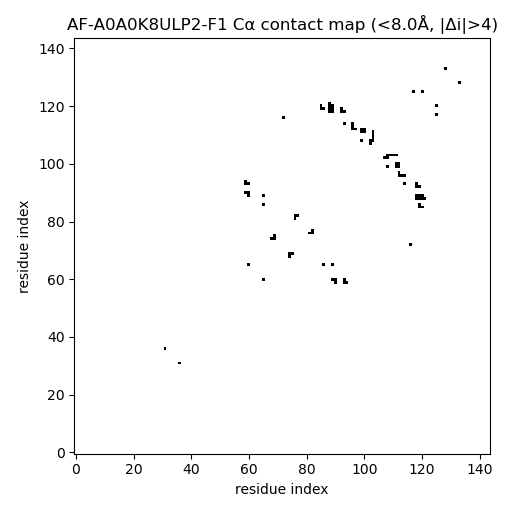4 1.00 97.69 104 TYR A N 1
ATOM 868 C CA . TYR A 1 104 ? -15.753 -4.157 5.239 1.00 97.69 104 TYR A CA 1
ATOM 869 C C . TYR A 1 104 ? -16.829 -3.081 5.076 1.00 97.69 104 TYR A C 1
ATOM 871 O O . TYR A 1 104 ? -17.934 -3.234 5.586 1.00 97.69 104 TYR A O 1
ATOM 879 N N . LYS A 1 105 ? -16.571 -2.053 4.256 1.00 96.69 105 LYS A N 1
ATOM 880 C CA . LYS A 1 105 ? -17.558 -1.007 3.920 1.00 96.69 105 LYS A CA 1
ATOM 881 C C . LYS A 1 105 ? -18.829 -1.556 3.265 1.00 96.69 105 LYS A C 1
ATOM 883 O O . LYS A 1 105 ? -19.884 -0.943 3.384 1.00 96.69 105 LYS A O 1
ATOM 888 N N . ARG A 1 106 ? -18.739 -2.699 2.575 1.00 97.50 106 ARG A N 1
ATOM 889 C CA . ARG A 1 106 ? -19.892 -3.409 1.992 1.00 97.50 106 ARG A CA 1
ATOM 890 C C . ARG A 1 106 ? -20.578 -4.376 2.964 1.00 97.50 106 ARG A C 1
ATOM 892 O O . ARG A 1 106 ? -21.566 -4.993 2.587 1.00 97.50 106 ARG A O 1
ATOM 899 N N . GLY A 1 107 ? -20.068 -4.525 4.188 1.00 97.25 107 GLY A N 1
ATOM 900 C CA . GLY A 1 107 ? -20.592 -5.459 5.187 1.00 97.25 107 GLY A CA 1
ATOM 901 C C . GLY A 1 107 ? -20.279 -6.934 4.905 1.00 97.25 107 GLY A C 1
ATOM 902 O O . GLY A 1 107 ? -20.908 -7.807 5.492 1.00 97.25 107 GLY A O 1
ATOM 903 N N . GLU A 1 108 ? -19.329 -7.241 4.011 1.00 97.69 108 GLU A N 1
ATOM 904 C CA . GLU A 1 108 ? -18.947 -8.627 3.672 1.00 97.69 108 GLU A CA 1
ATOM 905 C C . GLU A 1 108 ? -17.989 -9.260 4.694 1.00 97.69 108 GLU A C 1
ATOM 907 O O . GLU A 1 108 ? -17.812 -10.478 4.726 1.00 97.69 108 GLU A O 1
ATOM 912 N N . VAL A 1 109 ? -17.313 -8.429 5.485 1.00 97.44 109 VAL A N 1
ATOM 913 C CA . VAL A 1 109 ? -16.401 -8.827 6.563 1.00 97.44 109 VAL A CA 1
ATOM 914 C C . VAL A 1 109 ? -16.720 -8.000 7.804 1.00 97.44 109 VAL A C 1
ATOM 916 O O . VAL A 1 109 ? -17.293 -6.918 7.704 1.00 97.44 109 VAL A O 1
ATOM 919 N N . THR A 1 110 ? -16.370 -8.518 8.978 1.00 97.38 110 THR A N 1
ATOM 920 C CA . THR A 1 110 ? -16.781 -7.958 10.276 1.00 97.38 110 THR A CA 1
ATOM 921 C C . THR A 1 110 ? -15.765 -7.009 10.903 1.00 97.38 110 THR A C 1
ATOM 923 O O . THR A 1 110 ? -16.052 -6.427 11.945 1.00 97.38 110 THR A O 1
ATOM 926 N N . PHE A 1 111 ? -14.582 -6.862 10.308 1.00 96.75 111 PHE A N 1
ATOM 927 C CA . PHE A 1 111 ? -13.506 -6.044 10.853 1.00 96.75 111 PHE A CA 1
ATOM 928 C C . PHE A 1 111 ? -12.810 -5.235 9.763 1.00 96.75 111 PHE A C 1
ATOM 930 O O . PHE A 1 111 ? -12.918 -5.542 8.578 1.00 96.75 111 PHE A O 1
ATOM 937 N N . GLU A 1 112 ? -12.098 -4.200 10.194 1.00 96.19 112 GLU A N 1
ATOM 938 C CA . GLU A 1 112 ? -11.247 -3.375 9.348 1.00 96.19 112 GLU A CA 1
ATOM 939 C C . GLU A 1 112 ? -9.773 -3.730 9.594 1.00 96.19 112 GLU A C 1
ATOM 941 O O . GLU A 1 112 ? -9.377 -4.091 10.705 1.00 96.19 112 GLU A O 1
ATOM 946 N N . MET A 1 113 ? -8.949 -3.631 8.554 1.00 95.38 113 MET A N 1
ATOM 947 C CA . MET A 1 113 ? -7.501 -3.781 8.638 1.00 95.38 113 MET A CA 1
ATOM 948 C C . MET A 1 113 ? -6.811 -2.415 8.644 1.00 95.38 113 MET A C 1
ATOM 950 O O . MET A 1 113 ? -7.255 -1.463 8.007 1.00 95.38 113 MET A O 1
ATOM 954 N N . GLY A 1 114 ? -5.674 -2.334 9.328 1.00 94.25 114 GLY A N 1
ATOM 955 C CA . GLY A 1 114 ? -4.825 -1.146 9.358 1.00 94.25 114 GLY A CA 1
ATOM 956 C C . GLY A 1 114 ? -3.376 -1.486 9.042 1.00 94.25 114 GLY A C 1
ATOM 957 O O . GLY A 1 114 ? -2.948 -2.638 9.160 1.00 94.25 114 GLY A O 1
ATOM 958 N N . VAL A 1 115 ? -2.610 -0.466 8.654 1.00 94.62 115 VAL A N 1
ATOM 959 C CA . VAL A 1 115 ? -1.149 -0.572 8.591 1.00 94.62 115 VAL A CA 1
ATOM 960 C C . VAL A 1 115 ? -0.627 -0.790 10.012 1.00 94.62 115 VAL A C 1
ATOM 962 O O . VAL A 1 115 ? -1.091 -0.148 10.948 1.00 94.62 115 VAL A O 1
ATOM 965 N N . ASN A 1 116 ? 0.302 -1.729 10.175 1.00 95.06 116 ASN A N 1
ATOM 966 C CA . ASN A 1 116 ? 0.912 -2.084 11.456 1.00 95.06 116 ASN A CA 1
ATOM 967 C C . ASN A 1 116 ? 2.422 -2.318 11.281 1.00 95.06 116 ASN A C 1
ATOM 969 O O . ASN A 1 116 ? 2.905 -2.341 10.148 1.00 95.06 116 ASN A O 1
ATOM 973 N N . GLN A 1 117 ? 3.169 -2.569 12.365 1.00 94.25 117 GLN A N 1
ATOM 974 C CA . GLN A 1 117 ? 4.625 -2.779 12.287 1.00 94.25 117 GLN A CA 1
ATOM 975 C C . GLN A 1 117 ? 5.067 -4.006 11.469 1.00 94.25 117 GLN A C 1
ATOM 977 O O . GLN A 1 117 ? 6.265 -4.197 11.265 1.00 94.25 117 GLN A O 1
ATOM 982 N N . PHE A 1 118 ? 4.135 -4.860 11.048 1.00 95.19 118 PHE A N 1
ATOM 983 C CA . PHE A 1 118 ? 4.379 -6.052 10.240 1.00 95.19 118 PHE A CA 1
ATOM 984 C C . PHE A 1 118 ? 4.024 -5.830 8.764 1.00 95.19 118 PHE A C 1
ATOM 986 O O . PHE A 1 118 ? 4.125 -6.755 7.961 1.00 95.19 118 PHE A O 1
ATOM 993 N N . ALA A 1 119 ? 3.630 -4.613 8.375 1.00 95.31 119 ALA A N 1
ATOM 994 C CA . ALA A 1 119 ? 3.223 -4.314 7.008 1.00 95.31 119 ALA A CA 1
ATOM 995 C C . ALA A 1 119 ? 4.360 -4.498 5.985 1.00 95.31 119 ALA A C 1
ATOM 997 O O . ALA A 1 119 ? 4.073 -4.700 4.812 1.00 95.31 119 ALA A O 1
ATOM 998 N N . ASP A 1 120 ? 5.630 -4.497 6.399 1.00 95.75 120 ASP A N 1
ATOM 999 C CA . ASP A 1 120 ? 6.803 -4.789 5.558 1.00 95.75 120 ASP A CA 1
ATOM 1000 C C . ASP A 1 120 ? 7.266 -6.260 5.596 1.00 95.75 120 ASP A C 1
ATOM 1002 O O . ASP A 1 120 ? 8.312 -6.597 5.028 1.00 95.75 120 ASP A O 1
ATOM 1006 N N . MET A 1 121 ? 6.509 -7.142 6.255 1.00 95.00 121 MET A N 1
ATOM 1007 C CA . MET A 1 121 ? 6.807 -8.573 6.340 1.00 95.00 121 MET A CA 1
ATOM 1008 C C . MET A 1 121 ? 5.951 -9.379 5.367 1.00 95.00 121 MET A C 1
ATOM 1010 O O . MET A 1 121 ? 4.752 -9.144 5.190 1.00 95.00 121 MET A O 1
ATOM 1014 N N . SER A 1 122 ? 6.579 -10.356 4.719 1.00 94.44 122 SER A N 1
ATOM 1015 C CA . SER A 1 122 ? 5.863 -11.375 3.957 1.00 94.44 122 SER A CA 1
ATOM 1016 C C . SER A 1 122 ? 5.144 -12.347 4.897 1.00 94.44 122 SER A C 1
ATOM 1018 O O . SER A 1 122 ? 5.496 -12.483 6.068 1.00 94.44 122 SER A O 1
ATOM 1020 N N . HIS A 1 123 ? 4.148 -13.066 4.379 1.00 91.44 123 HIS A N 1
ATOM 1021 C CA . HIS A 1 123 ? 3.400 -14.043 5.173 1.00 91.44 123 HIS A CA 1
ATOM 1022 C C . HIS A 1 123 ? 4.312 -15.124 5.777 1.00 91.44 123 HIS A C 1
ATOM 1024 O O . HIS A 1 123 ? 4.181 -15.464 6.946 1.00 91.44 123 HIS A O 1
ATOM 1030 N N . GLU A 1 124 ? 5.289 -15.609 5.011 1.00 92.50 124 GLU A N 1
ATOM 1031 C CA . GLU A 1 124 ? 6.259 -16.606 5.473 1.00 92.50 124 GLU A CA 1
ATOM 1032 C C . GLU A 1 124 ? 7.193 -16.056 6.556 1.00 92.50 124 GLU A C 1
ATOM 1034 O O . GLU A 1 124 ? 7.513 -16.754 7.515 1.00 92.50 124 GLU A O 1
ATOM 1039 N N . GLU A 1 125 ? 7.643 -14.804 6.432 1.00 91.62 125 GLU A N 1
ATOM 1040 C CA . GLU A 1 125 ? 8.422 -14.135 7.481 1.00 91.62 125 GLU A CA 1
ATOM 1041 C C . GLU A 1 125 ? 7.600 -13.945 8.753 1.00 91.62 125 GLU A C 1
ATOM 1043 O O . GLU A 1 125 ? 8.097 -14.227 9.839 1.00 91.62 125 GLU A O 1
ATOM 1048 N N . PHE A 1 126 ? 6.339 -13.532 8.618 1.00 92.00 126 PHE A N 1
ATOM 1049 C CA . PHE A 1 126 ? 5.436 -13.358 9.748 1.00 92.00 126 PHE A CA 1
ATOM 1050 C C . PHE A 1 126 ? 5.163 -14.685 10.470 1.00 92.00 126 PHE A C 1
ATOM 1052 O O . PHE A 1 126 ? 5.232 -14.747 11.696 1.00 92.00 126 PHE A O 1
ATOM 1059 N N . LEU A 1 127 ? 4.925 -15.769 9.725 1.00 91.56 127 LEU A N 1
ATOM 1060 C CA . LEU A 1 127 ? 4.766 -17.109 10.298 1.00 91.56 127 LEU A CA 1
ATOM 1061 C C . LEU A 1 127 ? 6.044 -17.593 10.986 1.00 91.56 127 LEU A C 1
ATOM 1063 O O . LEU A 1 127 ? 5.975 -18.152 12.078 1.00 91.56 127 LEU A O 1
ATOM 1067 N N . ARG A 1 128 ? 7.216 -17.355 10.380 1.00 90.94 128 ARG A N 1
ATOM 1068 C CA . ARG A 1 128 ? 8.500 -17.661 11.023 1.00 90.94 128 ARG A CA 1
ATOM 1069 C C . ARG A 1 128 ? 8.650 -16.894 12.331 1.00 90.94 128 ARG A C 1
ATOM 1071 O O . ARG A 1 128 ? 8.938 -17.520 13.344 1.00 90.94 128 ARG A O 1
ATOM 1078 N N . TRP A 1 129 ? 8.388 -15.587 12.328 1.00 87.69 129 TRP A N 1
ATOM 1079 C CA . TRP A 1 129 ? 8.417 -14.755 13.531 1.00 87.69 129 TRP A CA 1
ATOM 1080 C C . TRP A 1 129 ? 7.494 -15.315 14.625 1.00 87.69 129 TRP A C 1
ATOM 1082 O O . TRP A 1 129 ? 7.942 -15.520 15.755 1.00 87.69 129 TRP A O 1
ATOM 1092 N N . LEU A 1 130 ? 6.257 -15.680 14.268 1.00 89.19 130 LEU A N 1
ATOM 1093 C CA . LEU A 1 130 ? 5.271 -16.254 15.187 1.00 89.19 130 LEU A CA 1
ATOM 1094 C C . LEU A 1 130 ? 5.731 -17.594 15.788 1.00 89.19 130 LEU A C 1
ATOM 1096 O O . LEU A 1 130 ? 5.619 -17.798 16.994 1.00 89.19 130 LEU A O 1
ATOM 1100 N N . HIS A 1 131 ? 6.271 -18.500 14.967 1.00 86.38 131 HIS A N 1
ATOM 1101 C CA . HIS A 1 131 ? 6.724 -19.823 15.415 1.00 86.38 131 HIS A CA 1
ATOM 1102 C C . HIS A 1 131 ? 8.018 -19.780 16.232 1.00 86.38 131 HIS A C 1
ATOM 1104 O O . HIS A 1 131 ? 8.234 -20.640 17.081 1.00 86.38 131 HIS A O 1
ATOM 1110 N N . THR A 1 132 ? 8.885 -18.794 15.994 1.00 82.62 132 THR A N 1
ATOM 1111 C CA . THR A 1 132 ? 10.155 -18.669 16.726 1.00 82.62 132 THR A CA 1
ATOM 1112 C C . THR A 1 132 ? 10.016 -18.089 18.133 1.00 82.62 13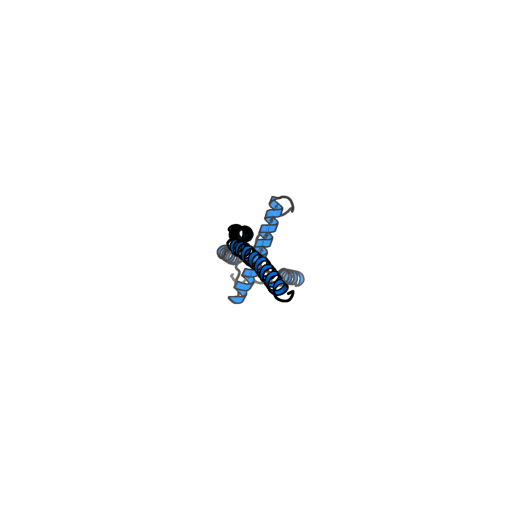2 THR A C 1
ATOM 1114 O O . THR A 1 132 ? 10.996 -18.127 18.870 1.00 82.62 132 THR A O 1
ATOM 1117 N N . GLY A 1 133 ? 8.824 -17.607 18.517 1.00 59.09 133 GLY A N 1
ATOM 1118 C CA . GLY A 1 133 ? 8.520 -17.093 19.854 1.00 59.09 133 GLY A CA 1
ATOM 1119 C C . GLY A 1 133 ? 9.386 -15.892 20.241 1.00 59.09 133 GLY A C 1
ATOM 1120 O O . GLY A 1 133 ? 10.493 -16.073 20.730 1.00 59.09 133 GLY A O 1
ATOM 1121 N N . SER A 1 134 ? 8.873 -14.673 20.028 1.00 63.28 134 SER A N 1
ATOM 1122 C CA . SER A 1 134 ? 9.360 -13.383 20.555 1.00 63.28 134 SER A CA 1
ATOM 1123 C C . SER A 1 134 ? 10.750 -13.404 21.217 1.00 63.28 134 SER A C 1
ATOM 1125 O O . SER A 1 134 ? 10.865 -13.353 22.441 1.00 63.28 134 SER A O 1
ATOM 1127 N N . ARG A 1 135 ? 11.821 -13.446 20.415 1.00 56.22 135 ARG A N 1
ATOM 1128 C CA . ARG A 1 135 ? 13.206 -13.298 20.904 1.00 56.22 135 ARG A CA 1
ATOM 1129 C C . ARG A 1 135 ? 13.689 -11.848 20.995 1.00 56.22 135 ARG A C 1
ATOM 1131 O O . ARG A 1 135 ? 14.871 -11.654 21.229 1.00 56.22 135 ARG A O 1
ATOM 1138 N N . ASP A 1 136 ? 12.798 -10.859 20.918 1.00 57.06 136 ASP A N 1
ATOM 1139 C CA . ASP A 1 136 ? 13.163 -9.439 21.023 1.00 57.06 136 ASP A CA 1
ATOM 1140 C C . ASP A 1 136 ? 12.373 -8.716 22.130 1.00 57.06 136 ASP A C 1
ATOM 1142 O O . ASP A 1 136 ? 11.606 -7.791 21.884 1.00 57.06 136 ASP A O 1
ATOM 1146 N N . ASN A 1 137 ? 12.604 -9.113 23.385 1.00 48.00 137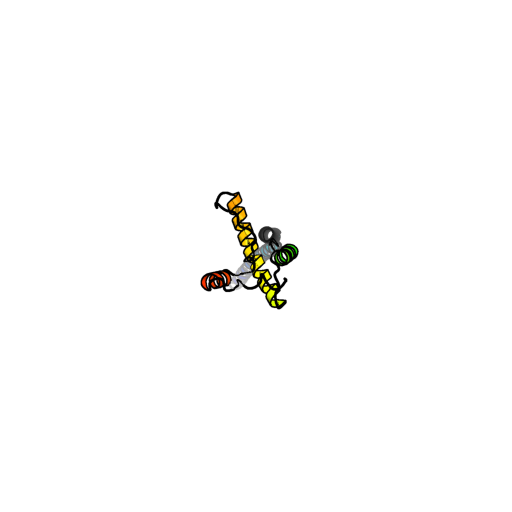 ASN A N 1
ATOM 1147 C CA . ASN A 1 137 ? 12.471 -8.224 24.550 1.00 48.00 137 ASN A CA 1
ATOM 1148 C C . ASN A 1 137 ? 13.831 -7.532 24.790 1.00 48.00 137 ASN A C 1
ATOM 1150 O O . ASN A 1 137 ? 14.494 -7.791 25.790 1.00 48.00 137 ASN A O 1
ATOM 1154 N N . GLY A 1 138 ? 14.304 -6.724 23.831 1.00 52.78 138 GLY A N 1
ATOM 1155 C CA . GLY A 1 138 ? 15.720 -6.323 23.791 1.00 52.78 138 GLY A CA 1
ATOM 1156 C C . GLY A 1 138 ? 16.058 -4.915 23.304 1.00 52.78 138 GLY A C 1
ATOM 1157 O O . GLY A 1 138 ? 17.219 -4.674 22.995 1.00 52.78 138 GLY A O 1
ATOM 1158 N N . SER A 1 139 ? 15.114 -3.971 23.223 1.00 48.78 139 SER A N 1
ATOM 1159 C CA . SER A 1 139 ? 15.455 -2.588 22.824 1.00 48.78 139 SER A CA 1
ATOM 1160 C C . SER A 1 139 ? 14.618 -1.486 23.486 1.00 48.78 139 SER A C 1
ATOM 1162 O O . SER A 1 139 ? 14.441 -0.409 22.921 1.00 48.78 139 SER A O 1
ATOM 1164 N N . ILE A 1 140 ? 14.141 -1.723 24.711 1.00 51.47 140 ILE A N 1
ATOM 1165 C CA . ILE A 1 140 ? 13.717 -0.659 25.633 1.00 51.47 140 ILE A CA 1
ATOM 1166 C C . ILE A 1 140 ? 14.578 -0.789 26.893 1.00 51.47 140 ILE A C 1
ATOM 1168 O O . ILE A 1 140 ? 14.139 -1.407 27.852 1.00 51.47 140 ILE A O 1
ATOM 1172 N N . LEU A 1 141 ? 15.835 -0.327 26.829 1.00 49.38 141 LEU A N 1
ATOM 1173 C CA . LEU A 1 141 ? 16.728 0.074 27.944 1.00 49.38 141 LEU A CA 1
ATOM 1174 C C . LEU A 1 141 ? 18.175 0.243 27.424 1.00 49.38 141 LEU A C 1
ATOM 1176 O O . LEU A 1 141 ? 19.098 -0.450 27.835 1.00 49.38 141 LEU A O 1
ATOM 1180 N N . SER A 1 142 ? 18.390 1.166 26.484 1.00 44.94 142 SER A N 1
ATOM 1181 C CA . SER A 1 142 ? 19.745 1.670 26.181 1.00 44.94 142 SER A CA 1
ATOM 1182 C C . SER A 1 142 ? 19.774 3.193 26.013 1.00 44.94 142 SER A C 1
ATOM 1184 O O . SER A 1 142 ? 20.595 3.735 25.280 1.00 44.94 14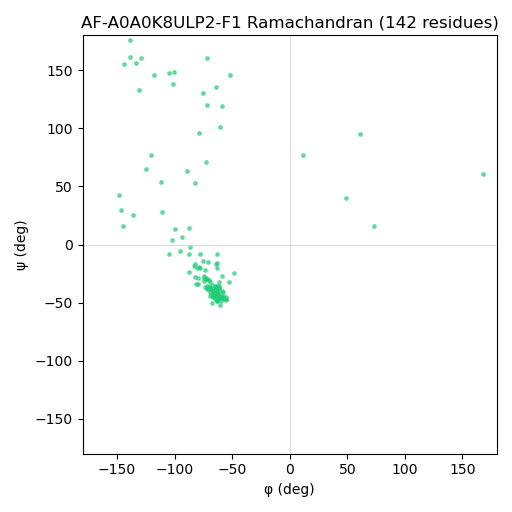2 SER A O 1
ATOM 1186 N N . SER A 1 143 ? 18.827 3.894 26.640 1.00 47.56 143 SER A N 1
ATOM 1187 C CA . SER A 1 143 ? 18.779 5.365 26.683 1.00 47.56 143 SER A CA 1
ATOM 1188 C C . SER A 1 143 ? 18.165 5.887 27.991 1.00 47.56 143 SER A C 1
ATOM 1190 O O . SER A 1 143 ? 17.375 6.828 27.994 1.00 47.56 143 SER A O 1
ATOM 1192 N N . LEU A 1 144 ? 18.564 5.267 29.106 1.00 42.81 144 LEU A N 1
ATOM 1193 C CA . LEU A 1 144 ? 18.706 5.928 30.405 1.00 42.81 144 LEU A CA 1
ATOM 1194 C C . LEU A 1 144 ? 20.141 5.706 30.880 1.00 42.81 144 LEU A C 1
ATOM 1196 O O . LEU A 1 144 ? 20.607 4.553 30.729 1.00 42.81 144 LEU A O 1
#

Secondary structure (DSSP, 8-state):
--HHHHHHHHHHHHHHHHHHHHHHHHHHHTTTT-HHHHHHHHHHHHHHHHHHTT-----TT-HHHHHHHHHHTT---SSHHHHHHHHHHHHHHHHHHHHHHHHHHTTSSS------TTTTS-HHHHHHHHHH------SSSS--

Foldseek 3Di:
DPPVVVVVVVVVVVVVVVVVVVVVVVVVVVVVVDPVVVVVVVVVVVVVVVVCVPPPPPPLLPPVVLVVLCVVLVDDDPDPVLSVLLSVQLSVLSVVQVVVVVCVVVVNDDDHDDDDNCSSPDPVRVVVCVVVPDPPPDPPPPPD

Mean predicted aligned error: 17.19 Å